Protein AF-A0A504ZA02-F1 (afdb_monomer)

Organism: Fasciola gigantica (NCBI:txid46835)

Mean predicted aligned error: 6.78 Å

Radius of gyration: 15.96 Å; Cα contacts (8 Å, |Δi|>4): 91; chains: 1; bounding box: 34×34×41 Å

pLDDT: mean 84.37, std 13.28, range [50.81, 97.38]

Solvent-accessible surface area (backbone atoms only — not comparable to full-atom values): 5897 Å² total; per-residue (Å²): 135,66,66,57,36,78,48,46,38,71,67,54,50,50,57,49,58,74,65,55,57,94,81,61,94,76,84,87,86,79,81,67,62,39,73,49,46,59,74,83,36,70,84,61,60,48,97,37,60,102,82,22,44,47,74,65,52,44,26,66,27,18,34,45,36,36,53,48,75,71,29,69,64,49,53,51,53,43,72,75,45,98,62,75,93,78,54,79,71,71,77,59,78,127

InterPro domains:
  IPR006879 Carbohydrate deacetylase YdjC-like [PTHR31609] (2-91)
  IPR011330 Glycoside hydrolase/deacetylase, beta/alpha-barrel [SSF88713] (9-91)

Structure (mmCIF, N/CA/C/O backbone):
data_AF-A0A504ZA02-F1
#
_entry.id   AF-A0A504ZA02-F1
#
loop_
_atom_site.group_PDB
_atom_site.id
_atom_site.type_symbol
_atom_site.label_atom_id
_atom_site.label_alt_id
_atom_site.label_comp_id
_atom_site.label_asym_id
_atom_site.label_entity_id
_atom_site.label_seq_id
_atom_site.pdbx_PDB_ins_code
_atom_site.Cartn_x
_atom_site.Cartn_y
_atom_site.Cartn_z
_atom_site.occupancy
_atom_site.B_iso_or_equiv
_atom_site.auth_seq_id
_atom_site.auth_comp_id
_atom_site.auth_asym_id
_atom_site.auth_atom_id
_atom_site.pdbx_PDB_model_num
ATOM 1 N N . MET A 1 1 ? -8.102 9.408 -4.844 1.00 57.56 1 MET A N 1
ATOM 2 C CA . MET A 1 1 ? -6.631 9.322 -4.748 1.00 57.56 1 MET A CA 1
ATOM 3 C C . MET A 1 1 ? -6.255 7.874 -4.984 1.00 57.56 1 MET A C 1
ATOM 5 O O . MET A 1 1 ? -6.996 7.018 -4.521 1.00 57.56 1 MET A O 1
ATOM 9 N N . SER A 1 2 ? -5.200 7.613 -5.754 1.00 74.12 2 SER A N 1
ATOM 10 C CA . SER A 1 2 ? -4.660 6.257 -5.921 1.00 74.12 2 SER A CA 1
ATOM 11 C C . SER A 1 2 ? -3.723 5.949 -4.749 1.00 74.12 2 SER A C 1
ATOM 13 O O . SER A 1 2 ? -2.978 6.840 -4.356 1.00 74.12 2 SER A O 1
ATOM 15 N N . LEU A 1 3 ? -3.760 4.728 -4.205 1.00 86.31 3 LEU A N 1
ATOM 16 C CA . LEU A 1 3 ? -2.819 4.227 -3.185 1.00 86.31 3 LEU A CA 1
ATOM 17 C C . LEU A 1 3 ? -1.798 3.262 -3.805 1.00 86.31 3 LEU A C 1
ATOM 19 O O . LEU A 1 3 ? -1.501 2.217 -3.237 1.00 86.31 3 LEU A O 1
ATOM 23 N N . MET A 1 4 ? -1.317 3.585 -5.002 1.00 91.94 4 MET A N 1
ATOM 24 C CA . MET A 1 4 ? -0.423 2.727 -5.774 1.00 91.94 4 MET A CA 1
ATOM 25 C C . MET A 1 4 ? 0.839 3.488 -6.166 1.00 91.94 4 MET A C 1
ATOM 27 O O . MET A 1 4 ? 0.808 4.692 -6.446 1.00 91.94 4 MET A O 1
ATOM 31 N N . GLY A 1 5 ? 1.942 2.761 -6.194 1.00 93.12 5 GLY A N 1
ATOM 32 C CA . GLY A 1 5 ? 3.270 3.243 -6.490 1.00 93.12 5 GLY A CA 1
ATOM 33 C C . GLY A 1 5 ? 3.71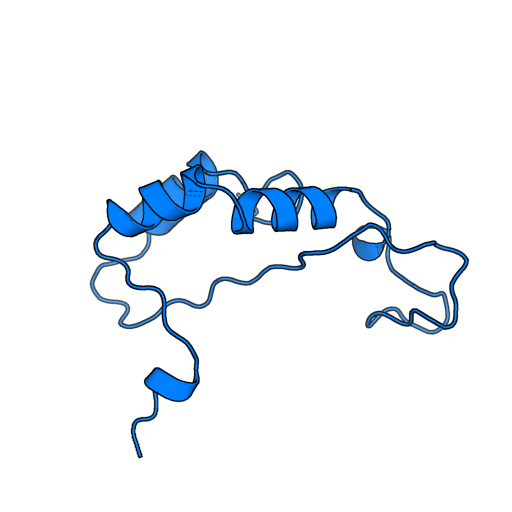4 4.362 -5.571 1.00 93.12 5 GLY A C 1
ATOM 34 O O . GLY A 1 5 ? 3.384 4.386 -4.390 1.00 93.12 5 GLY A O 1
ATOM 35 N N . SER A 1 6 ? 4.384 5.354 -6.145 1.00 93.62 6 SER A N 1
ATOM 36 C CA . SER A 1 6 ? 4.785 6.596 -5.473 1.00 93.62 6 SER A CA 1
ATOM 37 C C . SER A 1 6 ? 3.641 7.382 -4.812 1.00 93.62 6 SER A C 1
ATOM 39 O O . SER A 1 6 ? 3.904 8.244 -3.975 1.00 93.62 6 SER A O 1
ATOM 41 N N . HIS A 1 7 ? 2.375 7.092 -5.134 1.00 94.19 7 HIS A N 1
ATOM 42 C CA . HIS A 1 7 ? 1.216 7.701 -4.469 1.00 94.19 7 HIS A CA 1
ATOM 43 C C . HIS A 1 7 ? 0.747 6.926 -3.230 1.00 94.19 7 HIS A C 1
ATOM 45 O O . HIS A 1 7 ? -0.095 7.424 -2.481 1.00 94.19 7 HIS A O 1
ATOM 51 N N . GLN A 1 8 ? 1.276 5.726 -2.988 1.00 95.12 8 GLN A N 1
ATOM 52 C CA . GLN A 1 8 ? 1.059 5.001 -1.745 1.00 95.12 8 GLN A CA 1
ATOM 53 C C . GLN A 1 8 ? 1.889 5.676 -0.646 1.00 95.12 8 GLN A C 1
ATOM 55 O O . GLN A 1 8 ? 3.074 5.405 -0.492 1.00 95.12 8 GLN A O 1
ATOM 60 N N . THR A 1 9 ? 1.291 6.615 0.083 1.00 96.25 9 THR A N 1
ATOM 61 C CA . THR A 1 9 ? 1.947 7.362 1.169 1.00 96.25 9 THR A CA 1
ATOM 62 C C . THR A 1 9 ? 1.267 7.087 2.505 1.00 96.25 9 THR A C 1
ATOM 64 O O . THR A 1 9 ? 0.098 6.702 2.543 1.00 96.25 9 THR A O 1
ATOM 67 N N . ILE A 1 10 ? 1.974 7.318 3.614 1.00 95.88 10 ILE A N 1
ATOM 68 C CA . ILE A 1 10 ? 1.418 7.156 4.968 1.00 95.88 10 ILE A CA 1
ATOM 69 C C . ILE A 1 10 ? 0.179 8.032 5.171 1.00 95.88 10 ILE A C 1
ATOM 71 O O . ILE A 1 10 ? -0.842 7.542 5.651 1.00 95.88 10 ILE A O 1
ATOM 75 N N . ASP A 1 11 ? 0.230 9.291 4.732 1.00 95.50 11 ASP A N 1
ATOM 76 C CA . ASP A 1 11 ? -0.913 10.205 4.805 1.00 95.50 11 ASP A CA 1
ATOM 77 C C . ASP A 1 11 ? -2.089 9.702 3.962 1.00 95.50 11 ASP A C 1
ATOM 79 O O . ASP A 1 11 ? -3.226 9.689 4.429 1.00 95.50 11 ASP A O 1
ATOM 83 N N . GLY A 1 12 ? -1.821 9.213 2.746 1.00 94.19 12 GLY A N 1
ATOM 84 C CA . GLY A 1 12 ? -2.852 8.647 1.877 1.00 94.19 12 GLY A CA 1
ATOM 85 C C . GLY A 1 12 ? -3.519 7.415 2.490 1.00 94.19 12 GLY A C 1
ATOM 86 O O . GLY A 1 12 ? -4.744 7.289 2.447 1.00 94.19 12 GLY A O 1
ATOM 87 N N . ILE A 1 13 ? -2.732 6.524 3.099 1.00 93.62 13 ILE A N 1
ATOM 88 C CA . ILE A 1 13 ? -3.243 5.336 3.794 1.00 93.62 13 ILE A CA 1
ATOM 89 C C . ILE A 1 13 ? -4.077 5.752 5.006 1.00 93.62 13 ILE A C 1
ATOM 91 O O . ILE A 1 13 ? -5.196 5.267 5.156 1.00 93.62 13 ILE A O 1
ATOM 95 N N . SER A 1 14 ? -3.577 6.669 5.834 1.00 92.56 14 SER A N 1
ATOM 96 C CA . SER A 1 14 ? -4.295 7.196 7.001 1.00 92.56 14 SER A CA 1
ATOM 97 C C . SER A 1 14 ? -5.645 7.805 6.604 1.00 92.56 14 SER A C 1
ATOM 99 O O . SER A 1 14 ? -6.690 7.446 7.155 1.00 92.56 14 SER A O 1
ATOM 101 N N . ASP A 1 15 ? -5.651 8.645 5.566 1.00 91.94 15 ASP A N 1
ATOM 102 C CA . ASP A 1 15 ? -6.860 9.247 5.010 1.00 91.94 15 ASP A CA 1
ATOM 103 C C . ASP A 1 15 ? -7.848 8.189 4.513 1.00 91.94 15 ASP A C 1
ATOM 105 O O . ASP A 1 15 ? -9.055 8.316 4.732 1.00 91.94 15 ASP A O 1
ATOM 109 N N . CYS A 1 16 ? -7.368 7.136 3.851 1.00 90.31 16 CYS A N 1
ATOM 110 C CA . CYS A 1 16 ? -8.218 6.045 3.390 1.00 90.31 16 CYS A CA 1
ATOM 111 C C . CYS A 1 16 ? -8.785 5.221 4.548 1.00 90.31 16 CYS A C 1
ATOM 113 O O . CYS A 1 16 ? -9.995 4.997 4.571 1.00 90.31 16 CYS A O 1
ATOM 115 N N . LEU A 1 17 ? -7.970 4.846 5.536 1.00 88.94 17 LEU A N 1
ATOM 116 C CA . LEU A 1 17 ? -8.426 4.129 6.731 1.00 88.94 17 LEU A CA 1
ATOM 117 C C . LEU A 1 17 ? -9.470 4.937 7.512 1.00 88.94 17 LEU A C 1
ATOM 119 O O . LEU A 1 17 ? -10.444 4.365 7.990 1.00 88.94 17 LEU A O 1
ATOM 123 N N . SER A 1 18 ? -9.338 6.267 7.572 1.00 88.06 18 SER A N 1
ATOM 124 C CA . SER A 1 18 ? -10.332 7.137 8.224 1.00 88.06 18 SER A CA 1
ATOM 125 C C . SER A 1 18 ? -11.707 7.136 7.540 1.00 88.06 18 SER A C 1
ATOM 127 O O . SER A 1 18 ? -12.711 7.493 8.158 1.00 88.06 18 SER A O 1
ATOM 129 N N . ARG A 1 19 ? -11.759 6.756 6.256 1.00 87.00 19 ARG A N 1
ATOM 130 C CA . ARG A 1 19 ? -12.983 6.708 5.441 1.00 87.00 19 ARG A CA 1
ATOM 131 C C . ARG A 1 19 ? -13.623 5.327 5.418 1.00 87.00 19 ARG A C 1
ATOM 133 O O . ARG A 1 19 ? -14.789 5.225 5.039 1.00 87.00 19 ARG A O 1
ATOM 140 N N . VAL A 1 20 ? -12.881 4.282 5.781 1.00 85.44 20 VAL A N 1
ATOM 141 C CA . VAL A 1 20 ? -13.436 2.937 5.929 1.00 85.44 20 VAL A CA 1
ATOM 142 C C . VAL A 1 20 ? -14.373 2.961 7.136 1.00 85.44 20 VAL A C 1
ATOM 144 O O . VAL A 1 20 ? -13.964 3.253 8.258 1.00 85.44 20 VAL A O 1
ATOM 147 N N . SER A 1 21 ? -15.662 2.722 6.887 1.00 67.94 21 SER A N 1
ATOM 148 C CA . SER A 1 21 ? -16.681 2.670 7.935 1.00 67.94 21 SER A CA 1
ATOM 149 C C . SER A 1 21 ? -16.352 1.559 8.929 1.00 67.94 21 SER A C 1
ATOM 151 O O . SER A 1 21 ? -15.995 0.457 8.524 1.00 67.94 21 SER A O 1
ATOM 153 N N . ALA A 1 22 ? -16.586 1.801 10.220 1.00 63.56 22 ALA A N 1
ATOM 154 C CA . ALA A 1 22 ? -16.478 0.782 11.269 1.00 63.56 22 ALA A CA 1
ATOM 155 C C . ALA A 1 22 ? -17.472 -0.394 11.108 1.00 63.56 22 ALA A C 1
ATOM 157 O O . ALA A 1 22 ? -17.514 -1.276 11.958 1.00 63.56 22 ALA A O 1
ATOM 158 N N . THR A 1 23 ? -18.313 -0.370 10.068 1.00 62.00 23 THR A N 1
ATOM 159 C CA . THR A 1 23 ? -19.271 -1.427 9.717 1.00 62.00 23 THR A CA 1
ATOM 160 C C . THR A 1 23 ? -18.738 -2.428 8.694 1.00 62.00 23 THR A C 1
ATOM 162 O O . THR A 1 23 ? -19.430 -3.402 8.426 1.00 62.00 23 THR A O 1
ATOM 165 N N . GLU A 1 24 ? -17.582 -2.172 8.074 1.00 66.00 24 GLU A N 1
ATOM 166 C CA . GLU A 1 24 ? -16.927 -3.147 7.199 1.00 66.00 24 GLU A CA 1
ATOM 167 C C . GLU A 1 24 ? -16.057 -4.067 8.061 1.00 66.00 24 GLU A C 1
ATOM 169 O O . GLU A 1 24 ? -15.133 -3.603 8.730 1.00 66.00 24 GLU A O 1
ATOM 174 N N . ASP A 1 25 ? -16.351 -5.367 8.055 1.00 75.12 25 ASP A N 1
ATOM 175 C CA . ASP A 1 25 ? -15.681 -6.327 8.940 1.00 75.12 25 ASP A CA 1
ATOM 176 C C . ASP A 1 25 ? -14.225 -6.603 8.522 1.00 75.12 25 ASP A C 1
ATOM 178 O O . ASP A 1 25 ? -13.407 -7.038 9.334 1.00 75.12 25 ASP A O 1
ATOM 182 N N . THR A 1 26 ? -13.866 -6.380 7.252 1.00 86.69 26 THR A N 1
ATOM 183 C CA . 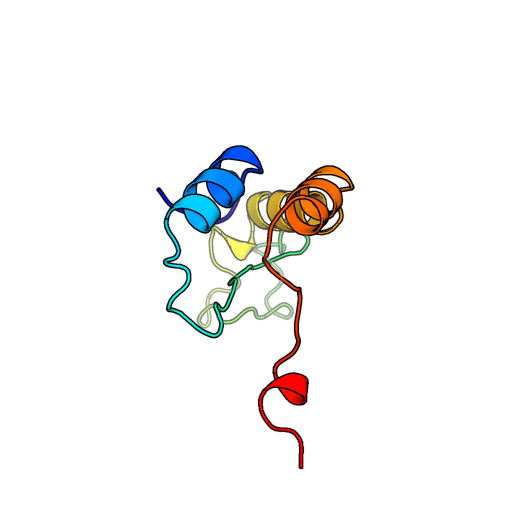THR A 1 26 ? -12.516 -6.626 6.718 1.00 86.69 26 THR A CA 1
ATOM 184 C C . THR A 1 26 ? -12.275 -5.812 5.446 1.00 86.69 26 THR A C 1
ATOM 186 O O . THR A 1 26 ? -13.156 -5.704 4.597 1.00 86.69 26 THR A O 1
ATOM 189 N N . VAL A 1 27 ? -11.059 -5.284 5.282 1.00 88.19 27 VAL A N 1
ATOM 190 C CA . VAL A 1 27 ? -10.599 -4.645 4.040 1.00 88.19 27 VAL A CA 1
ATOM 191 C C . VAL A 1 27 ? -9.346 -5.337 3.517 1.00 88.19 27 VAL A C 1
ATOM 193 O O . VAL A 1 27 ? -8.459 -5.694 4.290 1.00 88.19 27 VAL A O 1
ATOM 196 N N . GLU A 1 28 ? -9.263 -5.511 2.200 1.00 90.50 28 GLU A N 1
ATOM 197 C CA . GLU A 1 28 ? -8.060 -6.000 1.526 1.00 90.50 28 GLU A CA 1
ATOM 198 C C . GLU A 1 28 ? -7.218 -4.814 1.046 1.00 90.50 28 GLU A C 1
ATOM 200 O O . GLU A 1 28 ? -7.724 -3.891 0.403 1.00 90.50 28 GLU A O 1
ATOM 205 N N . PHE A 1 29 ? -5.922 -4.841 1.354 1.00 90.31 29 PHE A N 1
ATOM 206 C CA . PHE A 1 29 ? -4.978 -3.813 0.933 1.00 90.31 29 PHE A CA 1
ATOM 207 C C . PHE A 1 29 ? -4.088 -4.340 -0.195 1.00 90.31 29 PHE A C 1
ATOM 209 O O . PHE A 1 29 ? -3.164 -5.116 0.037 1.00 90.31 29 PHE A O 1
ATOM 216 N N . MET A 1 30 ? -4.392 -3.922 -1.424 1.00 91.69 30 MET A N 1
ATOM 217 C CA . MET A 1 30 ? -3.677 -4.350 -2.628 1.00 91.69 30 MET A CA 1
ATOM 218 C C . MET A 1 30 ? -2.377 -3.564 -2.814 1.00 91.69 30 MET A C 1
ATOM 220 O O . MET A 1 30 ? -2.363 -2.339 -2.713 1.00 91.69 30 MET A O 1
ATOM 224 N N . THR A 1 31 ? -1.295 -4.271 -3.129 1.00 92.00 31 THR A N 1
ATOM 225 C CA . THR A 1 31 ? 0.052 -3.713 -3.315 1.00 92.00 31 THR A CA 1
ATOM 226 C C . THR A 1 31 ? 0.862 -4.573 -4.288 1.00 92.00 31 THR A C 1
ATOM 228 O O . THR A 1 31 ? 0.555 -5.745 -4.505 1.00 92.00 31 THR A O 1
ATOM 231 N N . HIS A 1 32 ? 1.899 -3.988 -4.877 1.00 92.44 32 HIS A N 1
ATOM 232 C CA . HIS A 1 32 ? 2.801 -4.574 -5.861 1.00 92.44 32 HIS A CA 1
ATOM 233 C C . HIS A 1 32 ? 4.278 -4.379 -5.461 1.00 92.44 32 HIS A C 1
ATOM 235 O O . HIS A 1 32 ? 5.079 -3.885 -6.266 1.00 92.44 32 HIS A O 1
ATOM 241 N N . PRO A 1 33 ? 4.689 -4.767 -4.241 1.00 94.00 33 PRO A N 1
ATOM 242 C CA . PRO A 1 33 ? 6.026 -4.477 -3.754 1.00 94.00 33 PRO A CA 1
ATOM 243 C C . PRO A 1 33 ? 7.091 -5.229 -4.559 1.00 94.00 33 PRO A C 1
ATOM 245 O O . PRO A 1 33 ? 6.875 -6.334 -5.074 1.00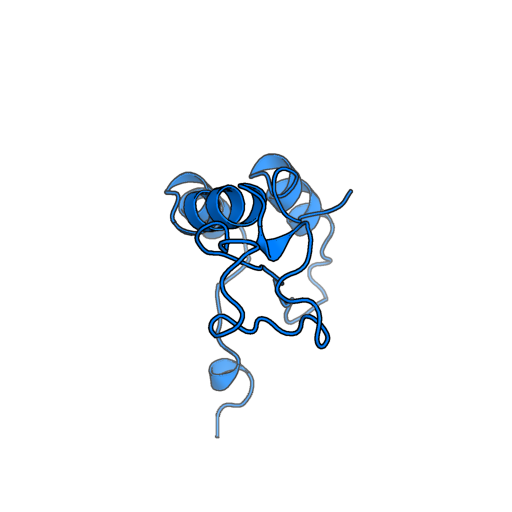 94.00 33 PRO A O 1
ATOM 248 N N . GLY A 1 34 ? 8.271 -4.632 -4.663 1.00 92.31 34 GLY A N 1
ATOM 249 C CA . GLY A 1 34 ? 9.474 -5.287 -5.168 1.00 92.31 34 GLY A CA 1
ATOM 250 C C . GLY A 1 34 ? 10.404 -4.333 -5.899 1.00 92.31 34 GLY A C 1
ATOM 251 O O . GLY A 1 34 ? 10.145 -3.144 -5.994 1.00 92.31 34 GLY A O 1
ATOM 252 N N . PHE A 1 35 ? 11.500 -4.856 -6.436 1.00 90.88 35 PHE A N 1
ATOM 253 C CA . PHE A 1 35 ? 12.418 -4.048 -7.235 1.00 90.88 35 PHE A CA 1
ATOM 254 C C . PHE A 1 35 ? 11.911 -3.868 -8.672 1.00 90.88 35 PHE A C 1
ATOM 256 O O . PHE A 1 35 ? 11.198 -4.749 -9.170 1.00 90.88 35 PHE A O 1
ATOM 263 N N . PRO A 1 36 ? 12.303 -2.773 -9.353 1.00 90.12 36 PRO A N 1
ATOM 264 C CA . PRO A 1 36 ? 12.021 -2.584 -10.769 1.00 90.12 36 PRO A CA 1
ATOM 265 C C . PRO A 1 36 ? 12.490 -3.788 -11.588 1.00 90.12 36 PRO A C 1
ATOM 267 O O . PRO A 1 36 ? 13.629 -4.240 -11.442 1.00 90.12 36 PRO A O 1
ATOM 270 N N . LEU A 1 37 ? 11.617 -4.309 -12.447 1.00 86.81 37 LEU A N 1
ATOM 271 C CA . LEU A 1 37 ? 11.993 -5.347 -13.401 1.00 86.81 37 LEU A CA 1
ATOM 272 C C . LEU A 1 37 ? 12.819 -4.745 -14.536 1.00 86.81 37 LEU A C 1
ATOM 274 O O . LEU A 1 37 ? 12.684 -3.571 -14.887 1.00 86.81 37 LEU A O 1
ATOM 278 N N . LEU A 1 38 ? 13.685 -5.564 -15.126 1.00 81.88 38 LEU A N 1
ATOM 279 C CA . LEU A 1 38 ? 14.442 -5.156 -16.295 1.00 81.88 38 LEU A CA 1
ATOM 280 C C . LEU A 1 38 ? 13.555 -5.317 -17.532 1.00 81.88 38 LEU A C 1
ATOM 282 O O . LEU A 1 38 ? 13.105 -6.412 -17.835 1.00 81.88 38 LEU A O 1
ATOM 286 N N . ALA A 1 39 ? 13.365 -4.255 -18.314 1.00 74.38 39 ALA A N 1
ATOM 287 C CA . ALA A 1 39 ? 12.535 -4.324 -19.523 1.00 74.38 39 ALA A CA 1
ATOM 288 C C . ALA A 1 39 ? 13.011 -5.378 -20.551 1.00 74.38 39 ALA A C 1
ATOM 290 O O . ALA A 1 39 ? 12.249 -5.795 -21.417 1.00 74.38 39 ALA A O 1
ATOM 291 N N . SER A 1 40 ? 14.276 -5.811 -20.475 1.00 70.56 40 SER A N 1
ATOM 292 C CA . SER A 1 40 ? 14.837 -6.854 -21.338 1.00 70.56 40 SER A CA 1
ATOM 293 C C . SER A 1 40 ? 14.756 -8.272 -20.762 1.00 70.56 40 SER A C 1
ATOM 295 O O . SER A 1 40 ? 15.156 -9.206 -21.461 1.00 70.56 40 SER A O 1
ATOM 297 N N . SER A 1 41 ? 14.308 -8.468 -19.515 1.00 65.50 41 SER A N 1
ATOM 298 C CA . SER A 1 41 ? 14.108 -9.814 -18.977 1.00 65.50 41 SER A CA 1
ATOM 299 C C . SER A 1 41 ? 12.777 -10.375 -19.473 1.00 65.50 41 SER A C 1
ATOM 301 O O . SER A 1 41 ? 11.702 -10.095 -18.960 1.00 65.50 41 SER A O 1
ATOM 303 N N . THR A 1 42 ? 12.867 -11.185 -20.526 1.00 58.72 42 THR A N 1
ATOM 304 C CA . THR A 1 42 ? 11.740 -11.971 -21.056 1.00 58.72 42 THR A CA 1
ATOM 305 C C . THR A 1 42 ? 11.423 -13.192 -20.188 1.00 58.72 42 THR A C 1
ATOM 307 O O . THR A 1 42 ? 10.325 -13.731 -20.288 1.00 58.72 42 THR A O 1
ATOM 310 N N . ASP A 1 43 ? 12.355 -13.591 -19.313 1.00 59.00 43 ASP A N 1
ATOM 311 C CA . ASP A 1 43 ? 12.185 -14.682 -18.346 1.00 59.00 43 ASP A CA 1
ATOM 312 C C . ASP A 1 43 ? 11.527 -14.221 -17.029 1.00 59.00 43 ASP A C 1
ATOM 314 O O . ASP A 1 43 ? 10.854 -15.018 -16.375 1.00 59.00 43 ASP A O 1
ATOM 318 N N . ASP A 1 44 ? 11.640 -12.934 -16.665 1.00 55.38 44 ASP A N 1
ATOM 319 C CA . ASP A 1 44 ? 10.916 -12.339 -15.529 1.00 55.38 44 ASP A CA 1
ATOM 320 C C . ASP A 1 44 ? 9.529 -11.880 -15.996 1.00 55.38 44 ASP A C 1
ATOM 322 O O . ASP A 1 44 ? 9.159 -10.705 -15.936 1.00 55.38 44 ASP A O 1
ATOM 326 N N . GLY A 1 45 ? 8.766 -12.832 -16.529 1.00 50.81 45 GLY A N 1
ATOM 327 C CA . GLY A 1 45 ? 7.381 -12.631 -16.916 1.00 50.81 45 GLY A CA 1
ATOM 328 C C . GLY A 1 45 ? 6.534 -12.310 -15.688 1.00 50.81 45 GLY A C 1
ATOM 329 O O . GLY A 1 45 ? 5.976 -13.203 -15.053 1.00 50.81 45 GLY A O 1
ATOM 330 N N . GLY A 1 46 ? 6.394 -11.022 -15.370 1.00 53.97 46 GLY A N 1
ATOM 331 C CA . GLY A 1 46 ? 5.177 -10.541 -14.721 1.00 53.97 46 GLY A CA 1
ATOM 332 C C . GLY A 1 46 ? 3.955 -10.896 -15.580 1.00 53.97 46 GLY A C 1
ATOM 333 O O . GLY A 1 46 ? 4.094 -11.391 -16.69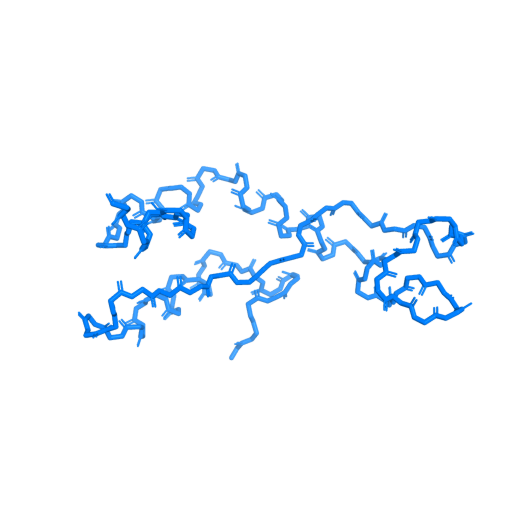6 1.00 53.97 46 GLY A O 1
ATOM 334 N N . CYS A 1 47 ? 2.738 -10.590 -15.127 1.00 55.88 47 CYS A N 1
ATOM 335 C CA . CYS A 1 47 ? 1.513 -10.776 -15.931 1.00 55.88 47 CYS A CA 1
ATOM 336 C C . CYS A 1 47 ? 1.466 -9.948 -17.243 1.00 55.88 47 CYS A C 1
ATOM 338 O O . CYS A 1 47 ? 0.406 -9.840 -17.857 1.00 55.88 47 CYS A O 1
ATOM 340 N N . GLY A 1 48 ? 2.583 -9.343 -17.658 1.00 53.69 48 GLY A N 1
ATOM 341 C CA . GLY A 1 48 ? 2.744 -8.681 -18.937 1.00 53.69 48 GLY A CA 1
ATOM 342 C C . GLY A 1 48 ? 2.638 -9.684 -20.079 1.00 53.69 48 GLY A C 1
ATOM 343 O O . GLY A 1 48 ? 3.213 -10.771 -20.047 1.00 53.69 48 GLY A O 1
ATOM 344 N N . ASP A 1 49 ? 1.853 -9.294 -21.078 1.00 58.91 49 ASP A N 1
ATOM 345 C CA . ASP A 1 49 ? 1.712 -9.956 -22.370 1.00 58.91 49 ASP A CA 1
ATOM 346 C C . ASP A 1 49 ? 3.096 -10.239 -22.997 1.00 58.91 49 ASP A C 1
ATOM 348 O O . ASP A 1 49 ? 4.123 -9.752 -22.528 1.00 58.91 49 ASP A O 1
ATOM 352 N N . SER A 1 50 ? 3.137 -10.989 -24.095 1.00 63.19 50 SER A N 1
ATOM 353 C CA . SER A 1 50 ? 4.335 -11.440 -24.840 1.00 63.19 50 SER A CA 1
ATOM 354 C C . SER A 1 50 ? 5.459 -10.408 -25.126 1.00 63.19 50 SER A C 1
ATOM 356 O O . SER A 1 50 ? 6.507 -10.787 -25.650 1.00 63.19 50 SER A O 1
ATOM 358 N N . GLY A 1 51 ? 5.272 -9.128 -24.785 1.00 68.19 51 GLY A N 1
ATOM 359 C CA . GLY A 1 51 ? 6.252 -8.040 -24.814 1.00 68.19 51 GLY A CA 1
ATOM 360 C C . GLY A 1 51 ? 7.035 -7.769 -23.516 1.00 68.19 51 GLY A C 1
ATOM 361 O O . GLY A 1 51 ? 7.834 -6.837 -23.523 1.00 68.19 51 GLY A O 1
ATOM 362 N N . GLY A 1 52 ? 6.859 -8.548 -22.441 1.00 73.75 52 GLY A N 1
ATOM 363 C CA . GLY A 1 52 ? 7.607 -8.377 -21.182 1.00 73.75 52 GLY A CA 1
ATOM 364 C C . GLY A 1 52 ? 6.875 -7.526 -20.127 1.00 73.75 52 GLY A C 1
ATOM 365 O O . GLY A 1 52 ? 5.677 -7.274 -20.270 1.00 73.75 52 GLY A O 1
ATOM 366 N N . PRO A 1 53 ? 7.553 -7.123 -19.032 1.00 79.12 53 PRO A N 1
ATOM 367 C CA . PRO A 1 53 ? 6.927 -6.390 -17.930 1.00 79.12 53 PRO A CA 1
ATOM 368 C C . PRO A 1 53 ? 6.411 -5.007 -18.359 1.00 79.12 53 PRO A 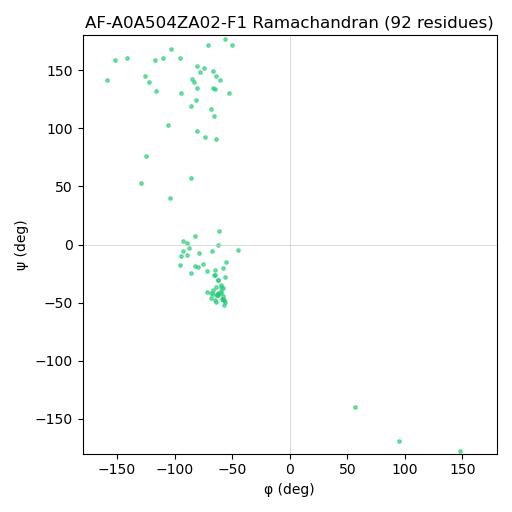C 1
ATOM 370 O O . PRO A 1 53 ? 7.025 -4.331 -19.183 1.00 79.12 53 PRO A O 1
ATOM 373 N N . ASP A 1 54 ? 5.285 -4.574 -17.783 1.00 85.69 54 ASP A N 1
ATOM 374 C CA . ASP A 1 54 ? 4.707 -3.256 -18.068 1.00 85.69 54 ASP A CA 1
ATOM 375 C C . ASP A 1 54 ? 5.535 -2.095 -17.475 1.00 85.69 54 ASP A C 1
ATOM 377 O O . ASP A 1 54 ? 6.494 -2.293 -16.720 1.00 85.69 54 ASP A O 1
ATOM 381 N N . GLU A 1 55 ? 5.171 -0.856 -17.831 1.00 88.62 55 GLU A N 1
ATOM 382 C CA . GLU A 1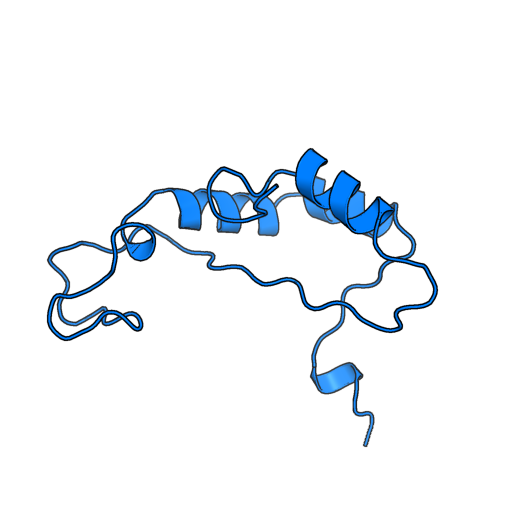 55 ? 5.886 0.347 -17.378 1.00 88.62 55 GLU A CA 1
ATOM 383 C C . GLU A 1 55 ? 5.926 0.463 -15.850 1.00 88.62 55 GLU A C 1
ATOM 385 O O . GLU A 1 55 ? 6.950 0.858 -15.294 1.00 88.62 55 GLU A O 1
ATOM 390 N N . PHE A 1 56 ? 4.843 0.081 -15.166 1.00 89.25 56 PHE A N 1
ATOM 391 C CA . PHE A 1 56 ? 4.776 0.107 -13.707 1.00 89.25 56 PHE A CA 1
ATOM 392 C C . PHE A 1 56 ? 5.708 -0.939 -13.081 1.00 89.25 56 PHE A C 1
ATOM 394 O O . PHE A 1 56 ? 6.431 -0.662 -12.127 1.00 89.25 56 PHE A O 1
ATOM 401 N N . SER A 1 57 ? 5.755 -2.138 -13.653 1.00 88.12 57 SER A N 1
ATOM 402 C CA . SER A 1 57 ? 6.629 -3.221 -13.208 1.00 88.12 57 SER A CA 1
ATOM 403 C C . SER A 1 57 ? 8.110 -2.868 -13.332 1.00 88.12 57 SER A C 1
ATOM 405 O O . SER A 1 57 ? 8.919 -3.336 -12.526 1.00 88.12 57 SER A O 1
ATOM 407 N N . CYS A 1 58 ? 8.451 -2.031 -14.312 1.00 89.25 58 CYS A N 1
ATOM 408 C CA . CYS A 1 58 ? 9.796 -1.510 -14.547 1.00 89.25 58 CYS A CA 1
ATOM 409 C C . CYS A 1 58 ? 10.109 -0.221 -13.767 1.00 89.25 58 CYS A C 1
ATOM 411 O O . CYS A 1 58 ? 11.224 0.293 -13.886 1.00 89.25 58 CYS A O 1
ATOM 413 N N . SER A 1 59 ? 9.163 0.343 -13.009 1.00 93.06 59 SER A N 1
ATOM 414 C CA . SER A 1 59 ? 9.361 1.619 -12.318 1.00 93.06 59 SER A CA 1
ATOM 415 C C . SER A 1 59 ? 9.805 1.433 -10.863 1.00 93.06 59 SER A C 1
ATOM 417 O O . SER A 1 59 ? 9.617 0.386 -10.239 1.00 93.06 59 SER A O 1
ATOM 419 N N . SER A 1 60 ? 10.382 2.494 -10.293 1.00 94.88 60 SER A N 1
ATOM 420 C CA . SER A 1 60 ? 10.734 2.575 -8.868 1.00 94.88 60 SER A CA 1
ATOM 421 C C . SER A 1 60 ? 9.518 2.618 -7.941 1.00 94.88 60 SER A C 1
ATOM 423 O O . SER A 1 60 ? 9.680 2.591 -6.725 1.00 94.88 60 SER A O 1
ATOM 425 N N . ASP A 1 61 ? 8.305 2.686 -8.490 1.00 95.50 61 ASP A N 1
ATOM 426 C CA . ASP A 1 61 ? 7.070 2.695 -7.713 1.00 95.50 61 ASP A CA 1
ATOM 427 C C . ASP A 1 61 ? 6.932 1.432 -6.860 1.00 95.50 61 ASP A C 1
ATOM 429 O O . ASP A 1 61 ? 6.553 1.517 -5.697 1.00 95.50 61 ASP A O 1
ATOM 433 N N . ARG A 1 62 ? 7.311 0.269 -7.397 1.00 94.44 62 ARG A N 1
ATOM 434 C CA . 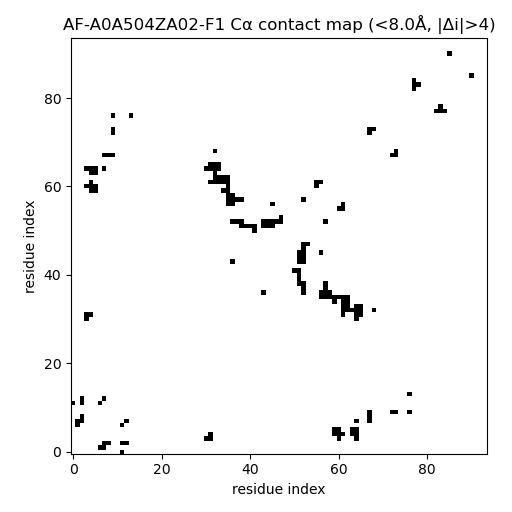ARG A 1 62 ? 7.284 -0.997 -6.653 1.00 94.44 62 ARG A CA 1
ATOM 435 C C . ARG A 1 62 ? 8.245 -1.005 -5.469 1.00 94.44 62 ARG A C 1
ATOM 437 O O . ARG A 1 62 ? 7.942 -1.585 -4.423 1.00 94.44 62 ARG A O 1
ATOM 444 N N . GLU A 1 63 ? 9.401 -0.365 -5.636 1.00 96.19 63 GLU A N 1
ATOM 445 C CA . GLU A 1 63 ? 10.400 -0.269 -4.576 1.00 96.19 63 GLU A CA 1
ATOM 446 C C . GLU A 1 63 ? 9.914 0.688 -3.492 1.00 96.19 63 GLU A C 1
ATOM 448 O O . GLU A 1 63 ? 10.036 0.379 -2.310 1.00 96.19 63 GLU A O 1
ATOM 453 N N . HIS A 1 64 ? 9.296 1.803 -3.892 1.00 96.75 64 HIS A N 1
ATOM 454 C CA . HIS A 1 64 ? 8.629 2.722 -2.975 1.00 96.75 64 HIS A CA 1
ATOM 455 C C . HIS A 1 64 ? 7.557 2.006 -2.143 1.00 96.75 64 HIS A C 1
ATOM 457 O O . HIS A 1 64 ? 7.587 2.101 -0.916 1.00 96.75 64 HIS A O 1
ATOM 463 N N . GLU A 1 65 ? 6.663 1.237 -2.779 1.00 96.38 65 GLU A N 1
ATOM 464 C CA . GLU A 1 65 ? 5.658 0.445 -2.054 1.00 96.38 65 GLU A CA 1
ATOM 465 C C . GLU A 1 65 ? 6.327 -0.524 -1.067 1.00 96.38 65 GLU A C 1
ATOM 467 O O . GLU A 1 65 ? 5.978 -0.560 0.111 1.00 96.38 65 GLU A O 1
ATOM 472 N N . MET A 1 66 ? 7.352 -1.265 -1.505 1.00 96.75 66 MET A N 1
ATOM 473 C CA . MET A 1 66 ? 8.087 -2.201 -0.647 1.00 96.75 66 MET A CA 1
ATOM 474 C C . MET A 1 66 ? 8.715 -1.509 0.571 1.00 96.75 66 MET A C 1
ATOM 476 O O . MET A 1 66 ? 8.586 -1.999 1.694 1.00 96.75 66 MET A O 1
ATOM 480 N N . GLN A 1 67 ? 9.390 -0.376 0.368 1.00 97.38 67 GLN A N 1
ATOM 481 C CA . GLN A 1 67 ? 10.026 0.380 1.447 1.00 97.38 67 GLN A CA 1
ATOM 482 C C . GLN A 1 67 ? 8.990 0.889 2.454 1.00 97.38 67 GLN A C 1
ATOM 484 O O . GLN A 1 67 ? 9.206 0.777 3.662 1.00 97.38 67 GLN A O 1
ATOM 489 N N . LEU A 1 68 ? 7.847 1.387 1.977 1.00 97.25 68 LEU A N 1
ATOM 490 C CA . LEU A 1 68 ? 6.763 1.848 2.836 1.00 97.25 68 LEU A CA 1
ATOM 491 C C . LEU A 1 68 ? 6.113 0.697 3.619 1.00 97.25 68 LEU A C 1
ATOM 493 O O . LEU A 1 68 ? 5.894 0.837 4.824 1.00 97.25 68 LEU A O 1
ATOM 497 N N . LEU A 1 69 ? 5.863 -0.454 2.987 1.00 95.69 69 LEU A N 1
ATOM 498 C CA . LEU A 1 69 ? 5.315 -1.635 3.665 1.00 95.69 69 LEU A CA 1
ATOM 499 C C . LEU A 1 69 ? 6.243 -2.181 4.759 1.00 95.69 69 LEU A C 1
ATOM 501 O O . LEU A 1 69 ? 5.769 -2.728 5.754 1.00 95.69 69 LEU A O 1
ATOM 505 N N . CYS A 1 70 ? 7.557 -2.024 4.592 1.00 96.38 70 CYS A N 1
ATOM 506 C CA . CYS A 1 70 ? 8.561 -2.402 5.587 1.00 96.38 70 CYS A CA 1
ATOM 507 C C . CYS A 1 70 ? 8.890 -1.287 6.596 1.00 96.38 70 CYS A C 1
ATOM 509 O O . CYS A 1 70 ? 9.757 -1.486 7.449 1.00 96.38 70 CYS A O 1
ATOM 511 N N . SER A 1 71 ? 8.242 -0.123 6.509 1.00 97.38 71 SER A N 1
ATOM 512 C CA . SER A 1 71 ? 8.563 1.032 7.349 1.00 97.38 71 SER A CA 1
ATOM 513 C C . SER A 1 71 ? 7.999 0.919 8.768 1.00 97.38 71 SER A C 1
ATOM 515 O O . SER A 1 71 ? 6.904 0.399 9.005 1.00 97.38 71 SER A O 1
ATOM 517 N N . ASP A 1 72 ? 8.718 1.506 9.729 1.00 97.38 72 ASP A N 1
ATOM 518 C CA . ASP A 1 72 ? 8.196 1.699 11.085 1.00 97.38 72 ASP A CA 1
ATOM 519 C C . ASP A 1 72 ? 6.996 2.661 11.103 1.00 97.38 72 ASP A C 1
ATOM 521 O O . ASP A 1 72 ? 6.144 2.570 11.983 1.00 97.38 72 ASP A O 1
ATOM 525 N N . GLU A 1 73 ? 6.894 3.567 10.129 1.00 96.88 73 GLU A N 1
ATOM 526 C CA . GLU A 1 73 ? 5.796 4.531 10.014 1.00 96.88 73 GLU A CA 1
ATOM 527 C C . GLU A 1 73 ? 4.458 3.834 9.768 1.00 96.88 73 GLU A C 1
ATOM 529 O O . GLU A 1 73 ? 3.504 4.072 10.513 1.00 96.88 73 GLU A O 1
ATOM 534 N N . LEU A 1 74 ? 4.397 2.918 8.793 1.00 95.25 74 LEU A N 1
ATOM 535 C CA . LEU A 1 74 ? 3.186 2.140 8.525 1.00 95.25 74 LEU A CA 1
ATOM 536 C C . LEU A 1 74 ? 2.821 1.271 9.729 1.00 95.25 74 LEU A C 1
ATOM 538 O O . LEU A 1 74 ? 1.662 1.221 10.141 1.00 95.25 74 LEU A O 1
ATOM 542 N N . ARG A 1 75 ? 3.818 0.625 10.341 1.00 94.81 75 ARG A N 1
ATOM 543 C CA . ARG A 1 75 ? 3.616 -0.172 11.553 1.00 94.81 75 ARG A CA 1
ATOM 544 C C . ARG A 1 75 ? 3.018 0.665 12.689 1.00 94.81 75 ARG A C 1
ATOM 546 O O . ARG A 1 75 ? 2.067 0.223 13.331 1.00 94.81 75 ARG A O 1
ATOM 553 N N . ASN A 1 76 ? 3.559 1.855 12.940 1.00 95.75 76 ASN A N 1
ATOM 554 C CA . ASN A 1 76 ? 3.078 2.750 13.992 1.00 95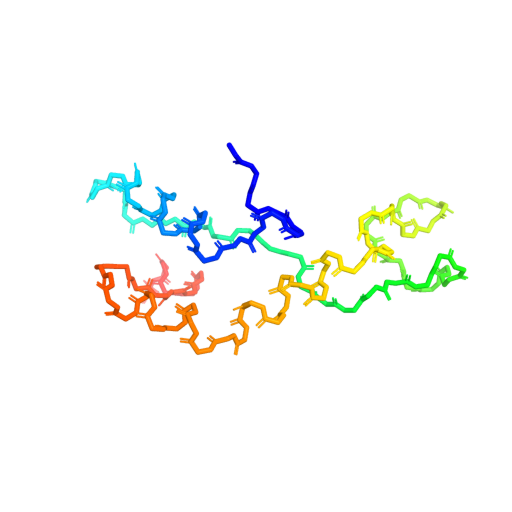.75 76 ASN A CA 1
ATOM 555 C C . ASN A 1 76 ? 1.673 3.283 13.690 1.00 95.75 76 ASN A C 1
ATOM 557 O O . ASN A 1 76 ? 0.853 3.351 14.606 1.00 95.75 76 ASN A O 1
ATOM 561 N N . LEU A 1 77 ? 1.377 3.602 12.423 1.00 94.19 77 LEU A N 1
ATOM 562 C CA . LEU A 1 77 ? 0.033 3.982 11.987 1.00 94.19 77 LEU A CA 1
ATOM 563 C C . LEU A 1 77 ? -0.972 2.873 12.314 1.00 94.19 77 LEU A C 1
ATOM 565 O O . LEU A 1 77 ? -1.968 3.138 12.980 1.00 94.19 77 LEU A O 1
ATOM 569 N N . LEU A 1 78 ? -0.692 1.631 11.909 1.00 91.62 78 LEU A N 1
ATOM 570 C CA . LEU A 1 78 ? -1.600 0.504 12.130 1.00 91.62 78 LEU A CA 1
ATOM 571 C C . LEU A 1 78 ? -1.815 0.219 13.623 1.00 91.62 78 LEU A C 1
ATOM 573 O O . LEU A 1 78 ? -2.960 0.069 14.040 1.00 91.62 78 LEU A O 1
ATOM 577 N N . ILE A 1 79 ? -0.753 0.238 14.442 1.00 92.25 79 ILE A N 1
ATOM 578 C CA . ILE A 1 7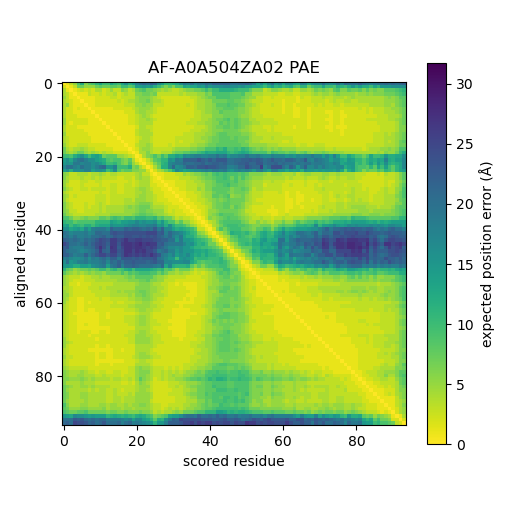9 ? -0.853 0.090 15.911 1.00 92.25 79 ILE A CA 1
ATOM 579 C C . ILE A 1 79 ? -1.715 1.197 16.539 1.00 92.25 79 ILE A C 1
ATOM 581 O O . ILE A 1 79 ? -2.405 0.952 17.526 1.00 92.25 79 ILE A O 1
ATOM 585 N N . GLY A 1 80 ? -1.663 2.414 15.991 1.00 90.44 80 GLY A N 1
ATOM 586 C CA . GLY A 1 80 ? -2.457 3.553 16.454 1.00 90.44 80 GLY A CA 1
ATOM 587 C C . GLY A 1 80 ? -3.917 3.544 15.992 1.00 90.44 80 GLY A C 1
ATOM 588 O O . GLY A 1 80 ? -4.690 4.396 16.431 1.00 90.44 80 GLY A O 1
ATOM 589 N N . THR A 1 81 ? -4.303 2.615 15.116 1.00 88.31 81 THR A N 1
ATOM 590 C CA . THR A 1 81 ? -5.670 2.495 14.593 1.00 88.31 81 THR A CA 1
ATOM 591 C C . THR A 1 81 ? -6.429 1.345 15.258 1.00 88.31 81 THR A C 1
ATOM 593 O O . THR A 1 81 ? -5.843 0.485 15.907 1.00 88.31 81 THR A O 1
ATOM 596 N N . ASN A 1 82 ? -7.747 1.291 15.048 1.00 87.50 82 ASN A N 1
ATOM 597 C CA . ASN A 1 82 ? -8.561 0.129 15.424 1.00 87.50 82 ASN A CA 1
ATOM 598 C C . ASN A 1 82 ? -8.507 -1.000 14.374 1.00 87.50 82 ASN A C 1
ATOM 600 O O . ASN A 1 82 ? -9.273 -1.956 14.473 1.00 87.50 82 ASN A O 1
ATOM 604 N N . PHE A 1 83 ? -7.649 -0.886 13.353 1.00 87.75 83 PHE A N 1
ATOM 605 C CA . PHE A 1 83 ? -7.455 -1.942 12.367 1.00 87.75 83 PHE A CA 1
ATOM 606 C C . PHE A 1 83 ? -6.444 -2.965 12.871 1.00 87.75 83 PHE A C 1
ATOM 608 O O . PHE A 1 83 ? -5.423 -2.634 13.475 1.00 87.75 83 PHE A O 1
ATOM 615 N N . HIS A 1 84 ? -6.710 -4.227 12.557 1.00 87.31 84 HIS A N 1
ATOM 616 C CA . HIS A 1 84 ? -5.791 -5.323 12.809 1.00 87.31 84 HIS A CA 1
ATOM 617 C C . HIS A 1 84 ? -5.361 -5.932 11.482 1.00 87.31 84 HIS A C 1
ATOM 619 O O . HIS A 1 84 ? -6.193 -6.221 10.624 1.00 87.31 84 HIS A O 1
ATOM 625 N N . MET A 1 85 ? -4.052 -6.128 11.316 1.00 89.69 85 MET A N 1
ATOM 626 C CA . MET A 1 85 ? -3.552 -6.908 10.189 1.00 89.69 85 MET A CA 1
ATOM 627 C C . MET A 1 85 ? -3.983 -8.360 10.353 1.00 89.69 85 MET A C 1
ATOM 629 O O . MET A 1 85 ? -3.848 -8.939 11.431 1.00 89.69 85 MET A O 1
ATOM 633 N N . SER A 1 86 ? -4.472 -8.932 9.263 1.00 89.31 86 SER A N 1
ATOM 634 C CA . SER A 1 86 ? -4.964 -10.299 9.201 1.00 89.31 86 SER A CA 1
ATOM 635 C C . SER A 1 86 ? -4.563 -10.924 7.867 1.00 89.31 86 SER A C 1
ATOM 637 O O . SER A 1 86 ? -4.205 -10.221 6.919 1.00 89.31 86 SER A O 1
ATOM 639 N N . SER A 1 87 ? -4.579 -12.250 7.807 1.00 90.88 87 SER A N 1
ATOM 640 C CA . SER A 1 87 ? -4.383 -13.029 6.592 1.00 90.88 87 SER A CA 1
ATOM 641 C C . SER A 1 87 ? -5.691 -13.701 6.175 1.00 90.88 87 SER A C 1
ATOM 643 O O . SER A 1 87 ? -6.582 -13.920 6.992 1.00 90.88 87 SER A O 1
ATOM 645 N N . PHE A 1 88 ? -5.799 -14.117 4.912 1.00 89.44 88 PHE A N 1
ATOM 646 C CA . PHE A 1 88 ? -6.976 -14.855 4.437 1.00 89.44 88 PHE A CA 1
ATOM 647 C C . PHE A 1 88 ? -7.272 -16.133 5.235 1.00 89.44 88 PHE A C 1
ATOM 649 O O . PHE A 1 88 ? -8.428 -16.538 5.337 1.00 89.44 88 PHE A O 1
ATOM 656 N N . SER A 1 89 ? -6.247 -16.754 5.824 1.00 89.31 89 SER A N 1
ATOM 657 C CA . SER A 1 89 ? -6.398 -17.938 6.673 1.00 89.31 89 SER A CA 1
ATOM 658 C C . SER A 1 89 ? -7.169 -17.653 7.965 1.00 89.31 89 SER A C 1
ATOM 660 O O . SER A 1 89 ? -7.801 -18.556 8.501 1.00 89.31 89 SER A O 1
ATOM 662 N N . ASP A 1 90 ? -7.147 -16.412 8.454 1.00 88.56 90 ASP A N 1
ATOM 663 C CA . ASP A 1 90 ? -7.828 -16.019 9.692 1.00 88.56 90 ASP A CA 1
ATOM 664 C C . ASP A 1 90 ? -9.326 -15.732 9.470 1.00 88.56 90 ASP A C 1
ATOM 666 O O . ASP A 1 90 ? -10.105 -15.746 10.420 1.00 88.56 90 ASP A O 1
ATOM 670 N N . LEU A 1 91 ? -9.744 -15.498 8.217 1.00 83.19 91 LEU A N 1
ATOM 671 C CA . LEU A 1 91 ? -11.134 -15.184 7.850 1.00 83.19 91 LEU A CA 1
ATOM 672 C C . LEU A 1 91 ? -12.038 -16.424 7.768 1.00 83.19 91 LEU A C 1
ATOM 674 O O . LEU A 1 91 ? -13.257 -16.302 7.840 1.00 83.19 91 LEU A O 1
ATOM 678 N N . ASN A 1 92 ? -11.449 -17.614 7.626 1.00 72.88 92 ASN A N 1
ATOM 679 C CA . ASN A 1 92 ? -12.153 -18.897 7.634 1.00 72.88 92 ASN A CA 1
ATOM 680 C C . ASN A 1 92 ? -11.540 -19.822 8.696 1.00 72.88 92 ASN A C 1
ATOM 682 O O . ASN A 1 92 ? -10.798 -20.745 8.346 1.00 72.88 92 ASN A O 1
ATOM 686 N N . PRO A 1 93 ? -11.832 -19.602 9.990 1.00 60.75 93 PRO A N 1
ATOM 687 C CA . PRO A 1 93 ? -11.459 -20.556 11.020 1.00 60.75 93 PRO A CA 1
ATOM 688 C C . PRO A 1 93 ? -12.249 -21.849 10.778 1.00 60.75 93 PRO A C 1
ATOM 690 O O . PRO A 1 93 ? -13.474 -21.874 10.891 1.00 60.75 93 PRO A O 1
ATOM 693 N N . SER A 1 94 ? -11.538 -22.900 10.369 1.00 59.62 94 SER A N 1
ATOM 694 C CA . SER A 1 94 ? -12.051 -24.271 10.248 1.00 59.62 94 SER A CA 1
ATOM 695 C C . SER A 1 94 ? -12.666 -24.784 11.544 1.00 59.62 94 SER A C 1
ATOM 697 O O . SER A 1 94 ? -12.024 -24.545 12.594 1.00 59.62 94 SER A O 1
#

Secondary structure (DSSP, 8-state):
---SGGG--HHHHHHHHHHS-TT-S--------SPPPPTT-SSS--S--TT-S-TTTTSTHHHHHHHHHT-HHHHHHHHTSS-----HHHHS--

Foldseek 3Di:
DDCFFPNVDLVVVLVVLVVPDPPDPDDDDDYQADAADDQPPQVPDDVDDNNGDDPSSRDCRNPVRNPVVPDPSNVVSCVPDPDDDDDPCVVDDD

Sequence (94 aa):
MSLMGSHQTIDGISDCLSRVSATEDTVEFMTHPGFPLLASSTDDGGCGDSGGPDEFSCSSDREHEMQLLCSDELRNLLIGTNFHMSSFSDLNPS